Protein AF-A0A4P6YSU1-F1 (afdb_monomer_lite)

Structure (mmCIF, N/CA/C/O backbone):
data_AF-A0A4P6YSU1-F1
#
_entry.id   AF-A0A4P6YSU1-F1
#
loop_
_atom_site.group_PDB
_atom_site.id
_atom_site.type_symbol
_atom_site.label_atom_id
_atom_site.label_alt_id
_atom_site.label_comp_id
_atom_site.label_asym_id
_atom_site.label_entity_id
_atom_site.label_seq_id
_atom_site.pdbx_PDB_ins_code
_atom_site.Cartn_x
_atom_site.Cartn_y
_atom_site.Cartn_z
_atom_site.occupancy
_atom_site.B_iso_or_equiv
_atom_site.auth_seq_id
_atom_site.auth_comp_id
_atom_site.auth_asym_id
_atom_site.auth_atom_id
_atom_site.pdbx_PDB_model_num
ATOM 1 N N . MET A 1 1 ? -19.156 -15.171 -1.717 1.00 31.75 1 MET A N 1
ATOM 2 C CA . MET A 1 1 ? -17.774 -15.438 -2.158 1.00 31.75 1 MET A CA 1
ATOM 3 C C . MET A 1 1 ? -17.097 -14.076 -2.156 1.00 31.75 1 MET A C 1
ATOM 5 O O . MET A 1 1 ? -17.368 -13.297 -3.054 1.00 31.75 1 MET A O 1
ATOM 9 N N . MET A 1 2 ? -16.452 -13.697 -1.048 1.00 32.12 2 MET A N 1
ATOM 10 C CA . MET A 1 2 ? -15.823 -12.375 -0.900 1.00 32.12 2 MET A CA 1
ATOM 11 C C . MET A 1 2 ? -14.423 -12.467 -1.504 1.00 32.12 2 MET A C 1
ATOM 13 O O . MET A 1 2 ? -13.568 -13.142 -0.938 1.00 32.12 2 MET A O 1
ATOM 17 N N . GLU A 1 3 ? -14.210 -11.866 -2.672 1.00 35.50 3 GLU A N 1
ATOM 18 C CA . GLU A 1 3 ? -12.855 -11.630 -3.166 1.00 35.50 3 GLU A CA 1
ATOM 19 C C . GLU A 1 3 ? -12.225 -10.540 -2.299 1.00 35.50 3 GLU A C 1
ATOM 21 O O . GLU A 1 3 ? -12.676 -9.396 -2.284 1.00 35.50 3 GLU A O 1
ATOM 26 N N . TYR A 1 4 ? -11.196 -10.914 -1.544 1.00 40.75 4 TYR A N 1
ATOM 27 C CA . TYR A 1 4 ? -10.300 -9.983 -0.874 1.00 40.75 4 TYR A CA 1
ATOM 28 C C . TYR A 1 4 ? -9.466 -9.263 -1.945 1.00 40.75 4 TYR A C 1
ATOM 30 O O . TYR A 1 4 ? -8.341 -9.657 -2.233 1.00 40.75 4 TYR A O 1
ATOM 38 N N . MET A 1 5 ? -10.021 -8.230 -2.580 1.00 50.47 5 MET A N 1
ATOM 39 C CA . MET A 1 5 ? -9.265 -7.327 -3.454 1.00 50.47 5 MET A CA 1
ATOM 40 C C . MET A 1 5 ? -9.000 -6.006 -2.738 1.00 50.47 5 MET A C 1
ATOM 42 O O . MET A 1 5 ? -9.516 -4.956 -3.102 1.00 50.47 5 MET A O 1
ATOM 46 N N . ASN A 1 6 ? -8.169 -6.066 -1.699 1.00 75.75 6 ASN A N 1
ATOM 47 C CA . ASN A 1 6 ? -7.681 -4.873 -1.002 1.00 75.75 6 ASN A CA 1
ATOM 48 C C . ASN A 1 6 ? -6.539 -4.178 -1.767 1.00 75.75 6 ASN A C 1
ATOM 50 O O . ASN A 1 6 ? -6.065 -3.134 -1.329 1.00 75.75 6 ASN A O 1
ATOM 54 N N . ILE A 1 7 ? -6.101 -4.737 -2.905 1.00 84.62 7 ILE A N 1
ATOM 55 C CA . ILE A 1 7 ? -5.282 -4.039 -3.899 1.00 84.62 7 ILE A CA 1
ATOM 56 C C . ILE A 1 7 ? -6.140 -3.786 -5.135 1.00 84.62 7 ILE A C 1
ATOM 58 O O . ILE A 1 7 ? -6.502 -4.719 -5.851 1.00 84.62 7 ILE A O 1
ATOM 62 N N . ILE A 1 8 ? -6.415 -2.518 -5.418 1.00 85.75 8 ILE A N 1
ATOM 63 C CA . ILE A 1 8 ? -7.051 -2.088 -6.663 1.00 85.75 8 ILE A CA 1
ATOM 64 C C . ILE A 1 8 ? -5.932 -1.731 -7.638 1.00 85.75 8 ILE A C 1
ATOM 66 O O . ILE A 1 8 ? -5.130 -0.845 -7.355 1.00 85.75 8 ILE A O 1
ATOM 70 N N . SER A 1 9 ? -5.849 -2.441 -8.762 1.00 86.62 9 SER A N 1
ATOM 71 C CA . SER A 1 9 ? -4.834 -2.201 -9.796 1.00 86.62 9 SER A CA 1
ATOM 72 C C . SER A 1 9 ? -5.396 -1.423 -10.976 1.00 86.62 9 SER A C 1
ATOM 74 O O . SER A 1 9 ? -6.592 -1.499 -11.250 1.00 86.62 9 SER A O 1
ATOM 76 N N . ASP A 1 10 ? -4.508 -0.722 -11.677 1.00 86.19 10 ASP A N 1
ATOM 77 C CA . ASP A 1 10 ? -4.785 -0.006 -12.924 1.00 86.19 10 ASP A CA 1
ATOM 78 C C . ASP A 1 10 ? -5.961 0.980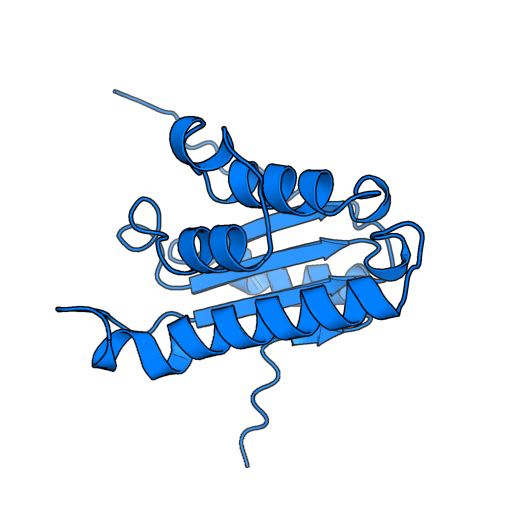 -12.815 1.00 86.19 10 ASP A C 1
ATOM 80 O O . ASP A 1 10 ? -6.740 1.166 -13.751 1.00 86.19 10 ASP A O 1
ATOM 84 N N . ALA A 1 11 ? -6.100 1.610 -11.645 1.00 86.44 11 ALA A N 1
ATOM 85 C CA . ALA A 1 11 ? -7.164 2.568 -11.395 1.00 86.44 11 ALA A CA 1
ATOM 86 C C . ALA A 1 11 ? -6.866 3.894 -12.106 1.00 86.44 11 ALA A C 1
ATOM 88 O O . ALA A 1 11 ? -5.806 4.496 -11.927 1.00 86.44 11 ALA A O 1
ATOM 89 N N . THR A 1 12 ? -7.827 4.389 -12.878 1.00 87.75 12 THR A N 1
ATOM 90 C CA . THR A 1 12 ? -7.736 5.727 -13.461 1.00 87.75 12 THR A CA 1
ATOM 91 C C . THR A 1 12 ? -7.926 6.793 -12.393 1.00 87.75 12 THR A C 1
ATOM 93 O O . THR A 1 12 ? -8.480 6.551 -11.314 1.00 87.75 12 THR A O 1
ATOM 96 N N . ALA A 1 13 ? -7.554 8.026 -12.728 1.00 84.44 13 ALA A N 1
ATOM 97 C CA . ALA A 1 13 ? -7.688 9.135 -11.802 1.00 84.44 13 ALA A CA 1
ATOM 98 C C . ALA A 1 13 ? -9.122 9.348 -11.280 1.00 84.44 13 ALA A C 1
ATOM 100 O O . ALA A 1 13 ? -9.343 9.530 -10.083 1.00 84.44 13 ALA A O 1
ATOM 101 N N . SER A 1 14 ? -10.116 9.244 -12.163 1.00 85.38 14 SER A N 1
ATOM 102 C CA . SER A 1 14 ? -11.525 9.402 -11.791 1.00 85.38 14 SER A CA 1
ATOM 103 C C . SER A 1 14 ? -12.047 8.255 -10.922 1.00 85.38 14 SER A C 1
ATOM 10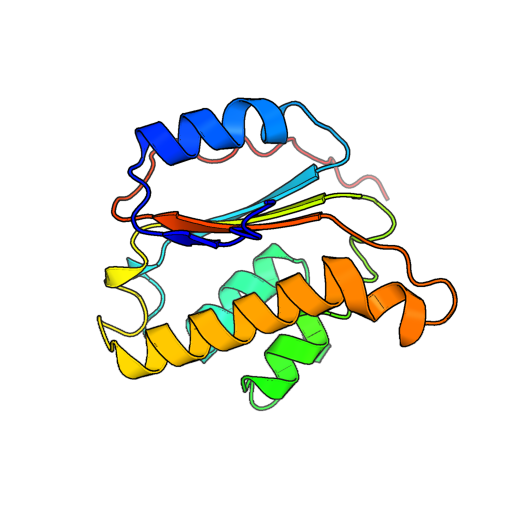5 O O . SER A 1 14 ? -12.923 8.470 -10.078 1.00 85.38 14 SER A O 1
ATOM 107 N N . GLN A 1 15 ? -11.513 7.043 -11.097 1.00 87.44 15 GLN A N 1
ATOM 108 C CA . GLN A 1 15 ? -11.831 5.902 -10.242 1.00 87.44 15 GLN A CA 1
ATOM 109 C C . GLN A 1 15 ? -11.248 6.100 -8.844 1.00 87.44 15 GLN A C 1
ATOM 111 O O . GLN A 1 15 ? -11.978 5.929 -7.869 1.00 87.44 15 GLN A O 1
ATOM 116 N N . ILE A 1 16 ? -9.986 6.530 -8.750 1.00 86.06 16 ILE A N 1
ATOM 117 C CA . ILE A 1 16 ? -9.332 6.864 -7.477 1.00 86.06 16 ILE A CA 1
ATOM 118 C C . ILE A 1 16 ? -10.146 7.926 -6.733 1.00 86.06 16 ILE A C 1
ATOM 120 O O . ILE A 1 16 ? -10.515 7.710 -5.581 1.00 86.06 16 ILE A O 1
ATOM 124 N N . ASP A 1 17 ? -10.513 9.025 -7.395 1.00 86.62 17 ASP A N 1
ATOM 125 C CA . ASP A 1 17 ? -11.319 10.092 -6.785 1.00 86.62 17 ASP A CA 1
ATOM 126 C C . ASP A 1 17 ? -12.678 9.588 -6.285 1.00 86.62 17 ASP A C 1
ATOM 128 O O . ASP A 1 17 ? -13.138 9.967 -5.205 1.00 86.62 17 ASP A O 1
ATOM 132 N N . SER A 1 18 ? -13.322 8.708 -7.054 1.00 85.56 18 SER A N 1
ATOM 133 C CA . SER A 1 18 ? -14.615 8.127 -6.688 1.00 85.56 18 SER A CA 1
ATOM 134 C C . SER A 1 18 ? -14.509 7.207 -5.470 1.00 85.56 18 SER A C 1
ATOM 136 O O . SER A 1 18 ? -15.384 7.249 -4.606 1.00 85.56 18 SER A O 1
ATOM 138 N N . ILE A 1 19 ? -13.437 6.411 -5.382 1.00 84.88 19 ILE A N 1
ATOM 139 C CA . ILE A 1 19 ? -13.150 5.530 -4.242 1.00 84.88 19 ILE A CA 1
ATOM 140 C C . ILE A 1 19 ? -12.846 6.368 -2.998 1.00 84.88 19 ILE A C 1
ATOM 142 O O . ILE A 1 19 ? -13.449 6.174 -1.944 1.00 84.88 19 ILE A O 1
ATOM 146 N N . LEU A 1 20 ? -11.954 7.352 -3.131 1.00 85.88 20 LEU A N 1
ATOM 147 C CA . LEU A 1 20 ? -11.499 8.168 -2.010 1.00 85.88 20 LEU A CA 1
ATOM 148 C C . LEU A 1 20 ? -12.568 9.122 -1.476 1.00 85.88 20 LEU A C 1
ATOM 150 O O . LEU A 1 20 ? -12.454 9.559 -0.334 1.00 85.88 20 LEU A O 1
ATOM 154 N N . LYS A 1 21 ? -13.608 9.453 -2.252 1.00 84.44 21 LYS A N 1
ATOM 155 C CA . LYS A 1 21 ? -14.657 10.391 -1.827 1.00 84.44 21 LYS A CA 1
ATOM 156 C C . LYS A 1 21 ? -15.248 10.034 -0.458 1.00 84.44 21 LYS A C 1
ATOM 158 O O . LYS A 1 21 ? -15.379 10.916 0.384 1.00 84.44 21 LYS A O 1
ATOM 163 N N . ASN A 1 22 ? -15.563 8.759 -0.233 1.00 76.19 22 ASN A N 1
ATOM 164 C CA . ASN A 1 22 ? -16.144 8.305 1.033 1.00 76.19 22 ASN A CA 1
ATOM 165 C C . ASN A 1 22 ? -15.081 8.179 2.137 1.00 76.19 22 ASN A C 1
ATOM 167 O O . ASN A 1 22 ? -15.325 8.554 3.282 1.00 76.19 22 ASN A O 1
ATOM 171 N N . GLU A 1 23 ? -13.882 7.708 1.789 1.00 80.31 23 GLU A N 1
ATOM 172 C CA . GLU A 1 23 ? -12.777 7.526 2.740 1.00 80.31 23 GLU A CA 1
ATOM 173 C C . GLU A 1 23 ? -12.283 8.864 3.315 1.00 80.31 23 GLU A C 1
ATOM 175 O O . GLU A 1 23 ? -12.011 8.976 4.507 1.00 80.31 23 GLU A O 1
ATOM 180 N N . LEU A 1 24 ? -12.239 9.922 2.497 1.00 78.50 24 LEU A N 1
ATOM 181 C CA . LEU A 1 24 ? -11.820 11.269 2.911 1.00 78.50 24 LEU A CA 1
ATOM 182 C C . LEU A 1 24 ? -12.826 11.967 3.845 1.00 78.50 24 LEU A C 1
ATOM 184 O O . LEU A 1 24 ? -12.470 12.905 4.577 1.00 78.50 24 LEU A O 1
ATOM 188 N N . GLU A 1 25 ? -14.088 11.538 3.819 1.00 81.44 25 GLU A N 1
ATOM 189 C CA . GLU A 1 25 ? -15.130 12.016 4.728 1.00 81.44 25 GLU A CA 1
ATOM 190 C C . GLU A 1 25 ? -15.068 11.311 6.093 1.00 81.44 25 GLU A C 1
ATOM 192 O O . GLU A 1 25 ? -15.499 11.892 7.092 1.00 81.44 25 GLU A O 1
ATOM 197 N N . ASN A 1 26 ? -14.454 10.125 6.171 1.00 84.75 26 ASN A N 1
ATOM 198 C CA . ASN A 1 26 ? -14.320 9.354 7.401 1.00 84.75 26 ASN A CA 1
ATOM 199 C C . ASN A 1 26 ? -13.119 9.827 8.255 1.00 84.75 26 ASN A C 1
ATOM 201 O O . ASN A 1 26 ? -11.967 9.610 7.878 1.00 84.75 26 ASN A O 1
ATOM 205 N N . PRO A 1 27 ? -13.338 10.422 9.445 1.00 86.69 27 PRO A N 1
ATOM 206 C CA . PRO A 1 27 ? -12.247 10.891 10.301 1.00 86.69 27 PRO A CA 1
ATOM 207 C C . PRO A 1 27 ? -11.391 9.761 10.895 1.00 86.69 27 PRO A C 1
ATOM 209 O O . PRO A 1 27 ? -10.280 10.036 11.338 1.00 86.69 27 PRO A O 1
ATOM 212 N N . ALA A 1 28 ? -11.883 8.518 10.902 1.00 90.56 28 ALA A N 1
ATOM 213 C CA . ALA A 1 28 ? -11.148 7.343 11.368 1.00 90.56 28 ALA A CA 1
ATOM 214 C C . ALA A 1 28 ? -10.282 6.700 10.269 1.00 90.56 28 ALA A C 1
ATOM 216 O O . ALA A 1 28 ? -9.673 5.658 10.507 1.00 90.56 28 ALA A O 1
ATOM 217 N N . THR A 1 29 ? -10.218 7.294 9.071 1.00 91.00 29 THR A N 1
ATOM 218 C CA . THR A 1 29 ? -9.414 6.777 7.957 1.00 91.00 29 THR A CA 1
ATOM 219 C C . THR A 1 29 ? -8.199 7.653 7.700 1.00 91.00 29 THR A C 1
ATOM 221 O O . THR A 1 29 ? -8.304 8.865 7.506 1.00 91.00 29 THR A O 1
ATOM 224 N N . PHE A 1 30 ? -7.031 7.022 7.665 1.00 92.31 30 PHE A N 1
ATOM 225 C CA . PHE A 1 30 ? -5.813 7.621 7.154 1.00 92.31 30 PHE A CA 1
ATOM 226 C C . PHE A 1 30 ? -5.708 7.354 5.653 1.00 92.31 30 PHE A C 1
ATOM 228 O O . PHE A 1 30 ? -5.706 6.202 5.225 1.00 92.31 30 PHE A O 1
ATOM 235 N N . VAL A 1 31 ? -5.575 8.413 4.856 1.00 92.06 31 VAL A N 1
ATOM 236 C CA . VAL A 1 31 ? -5.333 8.309 3.413 1.00 92.06 31 VAL A CA 1
ATOM 237 C C . VAL A 1 31 ? -3.971 8.910 3.103 1.00 92.06 31 VAL A C 1
ATOM 239 O O . VAL A 1 31 ? -3.754 10.111 3.277 1.00 92.06 31 VAL A O 1
ATOM 242 N N . G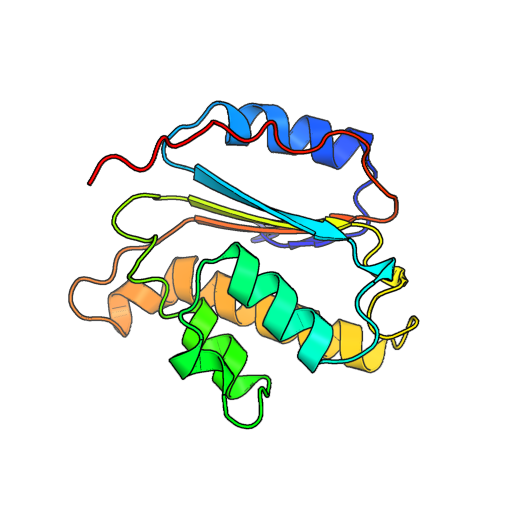LY A 1 32 ? -3.061 8.069 2.628 1.00 91.62 32 GLY A N 1
ATOM 243 C CA . GLY A 1 32 ? -1.754 8.462 2.142 1.00 91.62 32 GLY A CA 1
ATOM 244 C C . GLY A 1 32 ? -1.666 8.303 0.631 1.00 91.62 32 GLY A C 1
ATOM 245 O O . GLY A 1 32 ? -2.107 7.297 0.084 1.00 91.62 32 GLY A O 1
ATOM 246 N N . ARG A 1 33 ? -1.086 9.289 -0.057 1.00 92.06 33 ARG A N 1
ATOM 247 C CA . ARG A 1 33 ? -0.951 9.266 -1.514 1.00 92.06 33 ARG A CA 1
ATOM 248 C C . ARG A 1 33 ? 0.413 9.755 -1.981 1.00 92.06 33 ARG A C 1
ATOM 250 O O . ARG A 1 33 ? 0.912 10.758 -1.471 1.00 92.06 33 ARG A O 1
ATOM 257 N N . ILE A 1 34 ? 1.007 9.039 -2.935 1.00 92.88 34 ILE A N 1
ATOM 258 C CA . ILE A 1 34 ? 2.342 9.313 -3.480 1.00 92.88 34 ILE A CA 1
ATOM 259 C C . ILE A 1 34 ? 2.361 9.187 -5.008 1.00 92.88 34 ILE A C 1
ATOM 261 O O . ILE A 1 34 ? 1.568 8.451 -5.589 1.00 92.88 34 ILE A O 1
ATOM 265 N N . ASN A 1 35 ? 3.299 9.896 -5.643 1.00 92.12 35 ASN A N 1
ATOM 266 C CA . ASN A 1 35 ? 3.525 9.846 -7.086 1.00 92.12 35 ASN A CA 1
ATOM 267 C C . ASN A 1 35 ? 4.615 8.816 -7.439 1.00 92.12 35 ASN A C 1
ATOM 269 O O . ASN A 1 35 ? 5.790 9.034 -7.126 1.00 92.12 35 ASN A O 1
ATOM 273 N N . GLY A 1 36 ? 4.229 7.739 -8.122 1.00 92.44 36 GLY A N 1
ATOM 274 C CA . GLY A 1 36 ? 5.095 6.643 -8.548 1.00 92.44 36 GLY A CA 1
ATOM 275 C C . GLY A 1 36 ? 6.173 7.023 -9.562 1.00 92.44 36 GLY A C 1
ATOM 276 O O . GLY A 1 36 ? 7.251 6.438 -9.520 1.00 92.44 36 GLY A O 1
ATOM 277 N N . SER A 1 37 ? 5.964 8.053 -10.391 1.00 92.25 37 SER A N 1
ATOM 278 C CA . SER A 1 37 ? 6.961 8.477 -11.394 1.00 92.25 37 SER A CA 1
ATOM 279 C C . SER A 1 37 ? 8.238 9.073 -10.795 1.00 92.25 37 SER A C 1
ATOM 281 O O . SER A 1 37 ? 9.241 9.208 -11.490 1.00 92.25 37 SER A O 1
ATOM 283 N N . SER A 1 38 ? 8.215 9.400 -9.498 1.00 91.31 38 SER A N 1
ATOM 284 C CA . SER A 1 38 ? 9.381 9.863 -8.733 1.00 91.31 38 SER A CA 1
ATOM 285 C C . SER A 1 38 ? 10.112 8.756 -7.962 1.00 91.31 38 SER A C 1
ATOM 287 O O . SER A 1 38 ? 11.046 9.059 -7.223 1.00 91.31 38 SER A O 1
ATOM 289 N N . LEU A 1 39 ? 9.674 7.496 -8.082 1.00 93.12 39 LEU A N 1
ATOM 290 C CA . LEU A 1 39 ? 10.175 6.368 -7.292 1.00 93.12 39 LEU A CA 1
ATOM 291 C C . LEU A 1 39 ? 11.008 5.433 -8.177 1.00 93.12 39 LEU A C 1
ATOM 293 O O . LEU A 1 39 ? 10.482 4.499 -8.784 1.00 93.12 39 LEU A O 1
ATOM 297 N N . HIS A 1 40 ? 12.311 5.688 -8.273 1.00 93.31 40 HIS A N 1
ATOM 298 C CA . HIS A 1 40 ? 13.200 4.991 -9.207 1.00 93.31 40 HIS A CA 1
ATOM 299 C C . HIS A 1 40 ? 13.891 3.781 -8.566 1.00 93.31 40 HIS A C 1
ATOM 301 O O . HIS A 1 40 ? 14.182 2.796 -9.250 1.00 93.31 40 HIS A O 1
ATOM 307 N N . GLU A 1 41 ? 14.116 3.829 -7.255 1.00 92.81 41 GLU A N 1
ATOM 308 C CA . GLU A 1 41 ? 14.768 2.781 -6.472 1.00 92.81 41 GLU A CA 1
ATOM 309 C C . GLU A 1 41 ? 13.934 2.363 -5.251 1.00 92.81 41 GLU A C 1
ATOM 311 O O . GLU A 1 41 ? 13.002 3.048 -4.831 1.00 92.81 41 GLU A O 1
ATOM 316 N N . GLU A 1 42 ? 14.269 1.216 -4.652 1.00 92.00 42 GLU A N 1
ATOM 317 C CA . GLU A 1 42 ? 13.595 0.695 -3.449 1.00 92.00 42 GLU A CA 1
ATOM 318 C C . GLU A 1 42 ? 13.616 1.708 -2.301 1.00 92.00 42 GLU A C 1
ATOM 320 O O . GLU A 1 42 ? 12.595 1.950 -1.660 1.00 92.00 42 GLU A O 1
ATOM 325 N N . ASN A 1 43 ? 14.748 2.389 -2.114 1.00 88.94 43 ASN A N 1
ATOM 326 C CA . ASN A 1 43 ? 14.879 3.436 -1.107 1.00 88.94 43 ASN A CA 1
ATOM 327 C C . ASN A 1 43 ? 13.945 4.628 -1.356 1.00 88.94 43 ASN A C 1
ATOM 329 O O . ASN A 1 43 ? 13.459 5.210 -0.385 1.00 88.94 43 ASN A O 1
ATOM 333 N N . ASP A 1 44 ? 13.642 4.983 -2.610 1.00 90.94 44 ASP A N 1
ATOM 334 C CA . ASP A 1 44 ? 12.680 6.052 -2.906 1.00 90.94 44 ASP A CA 1
ATOM 335 C C . ASP A 1 44 ? 11.284 5.647 -2.429 1.00 90.94 44 ASP A C 1
ATOM 337 O O . ASP A 1 44 ? 10.603 6.418 -1.753 1.00 90.94 44 ASP A O 1
ATOM 341 N N . VAL A 1 45 ? 10.874 4.407 -2.720 1.00 92.06 45 VAL A N 1
ATOM 342 C CA . VAL A 1 45 ? 9.583 3.857 -2.282 1.00 92.06 45 VAL A CA 1
ATOM 343 C C . VAL A 1 45 ? 9.502 3.822 -0.759 1.00 92.06 45 VAL A C 1
ATOM 345 O O . VAL A 1 45 ? 8.565 4.374 -0.176 1.00 92.06 45 VAL A O 1
ATOM 348 N N . PHE A 1 46 ? 10.491 3.210 -0.107 1.00 90.62 46 PHE A N 1
ATOM 349 C CA . PHE A 1 46 ? 10.486 3.026 1.342 1.00 90.62 46 PHE A CA 1
ATOM 350 C C . PHE A 1 46 ? 10.529 4.363 2.078 1.00 90.62 46 PHE A C 1
ATOM 352 O O . PHE A 1 46 ? 9.754 4.569 3.009 1.00 90.62 46 PHE A O 1
ATOM 359 N N . SER A 1 47 ? 11.367 5.304 1.634 1.00 87.56 47 SER A N 1
ATOM 360 C CA . SER A 1 47 ? 11.439 6.645 2.227 1.00 87.56 47 SER A CA 1
ATOM 361 C C . SER A 1 47 ? 10.176 7.460 2.008 1.00 87.56 47 SER A C 1
ATOM 363 O O . SER A 1 47 ? 9.705 8.115 2.940 1.00 87.56 47 SER A O 1
ATOM 365 N N . LYS A 1 48 ? 9.568 7.397 0.819 1.00 90.62 48 LYS A N 1
ATOM 366 C CA . LYS A 1 48 ? 8.354 8.161 0.533 1.00 90.62 48 LYS A CA 1
ATOM 367 C C . LYS A 1 48 ? 7.152 7.641 1.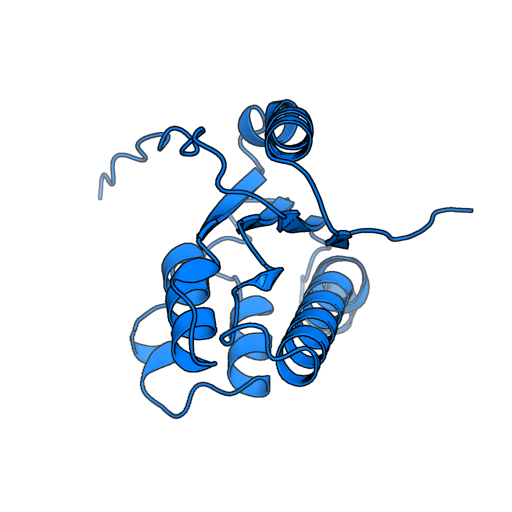312 1.00 90.62 48 LYS A C 1
ATOM 369 O O . LYS A 1 48 ? 6.415 8.448 1.882 1.00 90.62 48 LYS A O 1
ATOM 374 N N . ILE A 1 49 ? 6.964 6.322 1.359 1.00 91.19 49 ILE A N 1
ATOM 375 C CA . ILE A 1 49 ? 5.906 5.698 2.162 1.00 91.19 49 ILE A CA 1
ATOM 376 C C . ILE A 1 49 ? 6.191 5.909 3.651 1.00 91.19 49 ILE A C 1
ATOM 378 O O . ILE A 1 49 ? 5.289 6.290 4.391 1.00 91.19 49 ILE A O 1
ATOM 382 N N . GLY A 1 50 ? 7.439 5.762 4.094 1.00 88.12 50 GLY A N 1
ATOM 383 C CA . GLY A 1 50 ? 7.782 5.964 5.498 1.00 88.12 50 GLY A CA 1
ATOM 384 C C . GLY A 1 50 ? 7.528 7.389 5.979 1.00 88.12 50 GLY A C 1
ATOM 385 O O . GLY A 1 50 ? 6.907 7.593 7.022 1.00 88.12 50 GLY A O 1
ATOM 386 N N . ALA A 1 51 ? 7.889 8.391 5.175 1.00 85.75 51 ALA A N 1
ATOM 387 C CA . A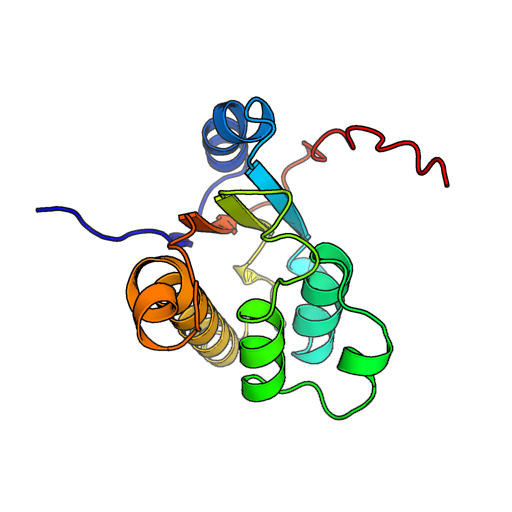LA A 1 51 ? 7.559 9.784 5.460 1.00 85.75 51 ALA A CA 1
ATOM 388 C C . ALA A 1 51 ? 6.038 10.025 5.510 1.00 85.75 51 ALA A C 1
ATOM 390 O O . ALA A 1 51 ? 5.558 10.793 6.345 1.00 85.75 51 ALA A O 1
ATOM 391 N N . LEU A 1 52 ? 5.272 9.363 4.636 1.00 89.62 52 LEU A N 1
ATOM 392 C CA . LEU A 1 52 ? 3.813 9.461 4.590 1.00 89.62 52 LEU A CA 1
ATOM 393 C C . LEU A 1 52 ? 3.164 8.907 5.864 1.00 89.62 52 LEU A C 1
ATOM 395 O O . LEU A 1 52 ? 2.306 9.567 6.449 1.00 89.62 52 LEU A O 1
ATOM 399 N N . PHE A 1 53 ? 3.613 7.737 6.319 1.00 87.75 53 PHE A N 1
ATOM 400 C CA . PHE A 1 53 ? 3.136 7.074 7.536 1.00 87.75 53 PHE A CA 1
ATOM 401 C C . PHE A 1 53 ? 3.840 7.568 8.816 1.00 87.75 53 PHE A C 1
ATOM 403 O O . PHE A 1 53 ? 3.612 7.032 9.897 1.00 87.75 53 PHE A O 1
ATOM 410 N N . GLN A 1 54 ? 4.621 8.653 8.721 1.00 82.75 54 GLN A N 1
ATOM 411 C CA . GLN A 1 54 ? 5.285 9.327 9.844 1.00 82.75 54 GLN A CA 1
ATOM 412 C C . GLN A 1 54 ? 6.247 8.421 10.629 1.00 82.75 54 GLN A C 1
ATOM 414 O O . GLN A 1 54 ? 6.321 8.497 11.859 1.00 82.75 54 GLN A O 1
ATOM 419 N N . PHE A 1 55 ? 7.009 7.586 9.922 1.00 76.19 55 PHE A N 1
ATOM 420 C CA . PHE A 1 55 ? 8.104 6.828 10.522 1.00 76.19 55 PHE A CA 1
ATOM 421 C C . PHE A 1 55 ? 9.184 7.790 11.009 1.00 76.19 55 PHE A C 1
ATOM 423 O O . PHE A 1 55 ? 9.516 8.779 10.350 1.00 76.19 55 PHE A O 1
ATOM 430 N N . THR A 1 56 ? 9.706 7.545 12.209 1.00 65.00 56 THR A N 1
ATOM 431 C CA . THR A 1 56 ? 10.775 8.392 12.753 1.00 65.00 56 THR A CA 1
ATOM 432 C C . THR A 1 56 ? 12.072 8.119 11.993 1.00 65.00 56 THR A C 1
ATOM 434 O O . THR A 1 56 ? 12.347 6.974 11.644 1.00 65.00 56 THR A O 1
ATOM 437 N N . ASN A 1 57 ? 12.900 9.145 11.762 1.00 55.41 57 ASN A N 1
ATOM 438 C CA . ASN A 1 57 ? 14.164 9.007 11.017 1.00 55.41 57 ASN A CA 1
ATOM 439 C C . ASN A 1 57 ? 15.055 7.863 11.538 1.00 55.41 57 ASN A C 1
ATOM 441 O O . ASN A 1 57 ? 15.707 7.197 10.744 1.00 55.41 57 ASN A O 1
ATOM 445 N N . PHE A 1 58 ? 15.012 7.572 12.844 1.00 51.72 58 PHE A N 1
ATOM 446 C CA . PHE A 1 58 ? 15.768 6.479 13.463 1.00 51.72 58 PHE A CA 1
ATOM 447 C C . PHE A 1 58 ? 15.432 5.094 12.882 1.00 51.72 58 PHE A C 1
ATOM 449 O O . PHE A 1 58 ? 16.296 4.226 12.825 1.00 51.72 58 PHE A O 1
ATOM 456 N N . GLN A 1 59 ? 14.197 4.886 12.416 1.00 58.25 59 GLN A N 1
ATOM 457 C CA . GLN A 1 59 ? 13.795 3.641 11.759 1.00 58.25 59 GLN A CA 1
ATOM 458 C C . GLN A 1 59 ? 14.416 3.522 10.360 1.00 58.25 59 GLN A C 1
ATOM 460 O O . GLN A 1 59 ? 14.730 2.421 9.935 1.00 58.25 59 GLN A O 1
ATOM 465 N N . MET A 1 60 ? 14.670 4.639 9.673 1.00 59.59 60 MET A N 1
ATOM 466 C CA . MET A 1 60 ? 15.083 4.665 8.265 1.00 59.59 60 MET A CA 1
ATOM 467 C C . MET A 1 60 ? 16.605 4.659 8.035 1.00 59.59 60 MET A C 1
ATOM 469 O O . MET A 1 60 ? 17.049 4.534 6.896 1.00 59.59 60 MET A O 1
ATOM 473 N N . GLU A 1 61 ? 17.417 4.798 9.086 1.00 56.38 61 GLU A N 1
ATOM 474 C CA . GLU A 1 61 ? 18.851 5.121 8.976 1.00 56.38 61 GLU A CA 1
ATOM 475 C C . GLU A 1 61 ? 19.781 3.952 8.589 1.00 56.38 61 GLU A C 1
ATOM 477 O O . GLU A 1 61 ? 20.976 4.168 8.388 1.00 56.38 61 GLU A O 1
ATOM 482 N N . THR A 1 62 ? 19.286 2.722 8.408 1.00 52.53 62 THR A N 1
ATOM 483 C CA . THR A 1 62 ? 20.146 1.589 8.011 1.00 52.53 62 THR A CA 1
ATOM 484 C C . THR A 1 62 ? 19.453 0.659 7.016 1.00 52.53 62 THR A C 1
ATOM 486 O O . THR A 1 62 ? 18.433 0.068 7.340 1.00 52.53 62 THR A O 1
ATOM 489 N N . ASN A 1 63 ? 20.014 0.539 5.804 1.00 57.38 63 ASN A N 1
ATOM 490 C CA . ASN A 1 63 ? 19.671 -0.449 4.766 1.00 57.38 63 ASN A CA 1
ATOM 491 C C . ASN A 1 63 ? 18.180 -0.817 4.688 1.00 57.38 63 ASN A C 1
ATOM 493 O O . ASN A 1 63 ? 17.784 -1.926 5.056 1.00 57.38 63 ASN A O 1
ATOM 497 N N . SER A 1 64 ? 17.368 0.112 4.184 1.00 70.88 64 SER A N 1
ATOM 498 C CA . SER A 1 64 ? 15.950 -0.120 3.930 1.00 70.88 64 SER A CA 1
ATOM 499 C C . SER A 1 64 ? 15.793 -1.236 2.891 1.00 70.88 64 SER A C 1
ATOM 501 O O . SER A 1 64 ? 16.124 -1.073 1.722 1.00 70.88 64 SER A O 1
ATOM 503 N N . ASN A 1 65 ? 15.341 -2.401 3.339 1.00 88.00 65 ASN A N 1
ATOM 504 C CA . ASN A 1 65 ? 15.009 -3.546 2.499 1.00 88.00 65 ASN A CA 1
ATOM 505 C C . ASN A 1 65 ? 13.545 -3.938 2.745 1.00 88.00 65 ASN A C 1
ATOM 507 O O . ASN A 1 65 ? 12.902 -3.403 3.646 1.00 88.00 65 ASN A O 1
ATOM 511 N N . TYR A 1 66 ? 13.023 -4.895 1.978 1.00 90.88 66 TYR A N 1
ATOM 512 C CA . TYR A 1 66 ? 11.628 -5.325 2.111 1.00 90.88 66 TYR A CA 1
ATOM 513 C C . TYR A 1 66 ? 11.252 -5.851 3.502 1.00 90.88 66 TYR A C 1
ATOM 515 O O . TYR A 1 66 ? 10.117 -5.647 3.917 1.00 90.88 66 TYR A O 1
ATOM 523 N N . ALA A 1 67 ? 12.173 -6.480 4.239 1.00 90.19 67 ALA A N 1
ATOM 524 C CA . ALA A 1 67 ? 11.890 -6.944 5.597 1.00 90.19 67 ALA A CA 1
ATOM 525 C C . ALA A 1 67 ? 11.743 -5.761 6.563 1.00 90.19 67 ALA A C 1
ATOM 527 O O . ALA A 1 67 ? 10.759 -5.678 7.287 1.00 90.19 67 ALA A O 1
ATOM 528 N N . ALA A 1 68 ? 12.666 -4.797 6.501 1.00 88.00 68 ALA A N 1
ATOM 529 C CA . ALA A 1 68 ? 12.572 -3.579 7.301 1.00 88.00 68 ALA A CA 1
ATOM 530 C C . ALA A 1 68 ? 11.314 -2.767 6.945 1.00 88.00 68 ALA A C 1
ATOM 532 O O . ALA A 1 68 ? 10.609 -2.289 7.827 1.00 88.00 68 ALA A O 1
ATOM 533 N N . PHE A 1 69 ? 10.995 -2.662 5.652 1.00 90.88 69 PHE A N 1
ATOM 534 C CA . PHE A 1 69 ? 9.781 -2.003 5.179 1.00 90.88 69 PHE A CA 1
ATOM 535 C C . PHE A 1 69 ? 8.507 -2.687 5.695 1.00 90.88 69 PHE A C 1
ATOM 537 O O . PHE A 1 69 ? 7.605 -2.002 6.175 1.00 90.88 69 PHE A O 1
ATOM 544 N N . TYR A 1 70 ? 8.443 -4.020 5.636 1.00 92.25 70 TYR A N 1
ATOM 545 C CA . TYR A 1 70 ? 7.341 -4.799 6.196 1.00 92.25 70 TYR A CA 1
ATOM 546 C C . TYR A 1 70 ? 7.190 -4.559 7.704 1.00 92.25 70 TYR A C 1
ATOM 548 O O . TYR A 1 70 ? 6.088 -4.260 8.164 1.00 92.25 70 TYR A O 1
ATOM 556 N N . ASP A 1 71 ? 8.288 -4.610 8.463 1.00 89.62 71 ASP A N 1
ATOM 557 C CA . ASP A 1 71 ? 8.272 -4.357 9.906 1.00 89.62 71 ASP A CA 1
ATOM 558 C C . ASP A 1 71 ? 7.725 -2.955 10.217 1.00 89.62 71 ASP A C 1
ATOM 560 O O . ASP A 1 71 ? 6.844 -2.805 11.058 1.00 89.62 71 ASP A O 1
ATOM 564 N N . TRP A 1 72 ? 8.158 -1.918 9.491 1.00 88.69 72 TRP A N 1
ATOM 565 C CA . TRP A 1 72 ? 7.640 -0.561 9.710 1.00 88.69 72 TRP A CA 1
ATOM 566 C C . TRP A 1 72 ? 6.156 -0.430 9.361 1.00 88.69 72 TRP A C 1
ATOM 568 O O . TRP A 1 72 ? 5.404 0.231 10.071 1.00 88.69 72 TRP A O 1
ATOM 578 N N . MET A 1 73 ? 5.712 -1.064 8.275 1.00 91.69 73 MET A N 1
ATOM 579 C CA . MET A 1 73 ? 4.317 -1.006 7.827 1.00 91.69 73 MET A CA 1
ATOM 580 C C . MET A 1 73 ? 3.366 -1.869 8.666 1.00 91.69 73 MET A C 1
ATOM 582 O O . MET A 1 73 ? 2.150 -1.670 8.604 1.00 91.69 73 MET A O 1
ATOM 586 N N . THR A 1 74 ? 3.895 -2.807 9.450 1.00 91.44 74 THR A N 1
ATOM 587 C CA . THR A 1 74 ? 3.145 -3.603 10.434 1.00 91.44 74 THR A CA 1
ATOM 588 C C . THR A 1 74 ? 3.251 -3.032 11.853 1.00 91.44 74 THR A C 1
ATOM 590 O O . THR A 1 74 ? 2.375 -3.282 12.681 1.00 91.44 74 THR A O 1
ATOM 593 N N . ASP A 1 75 ? 4.226 -2.154 12.110 1.00 86.50 75 ASP A N 1
ATOM 594 C CA . ASP A 1 75 ? 4.383 -1.385 13.350 1.00 86.50 75 ASP A CA 1
ATOM 595 C C . ASP A 1 75 ? 3.962 0.091 13.189 1.00 86.50 75 ASP A C 1
ATOM 597 O O . ASP A 1 75 ? 4.733 1.041 13.341 1.00 86.50 75 ASP A O 1
ATOM 601 N N . LEU A 1 76 ? 2.674 0.300 12.904 1.00 85.69 76 LEU A N 1
ATOM 602 C CA . LEU A 1 76 ? 2.071 1.631 12.750 1.00 85.69 76 LEU A CA 1
ATOM 603 C C . LEU A 1 76 ? 1.629 2.252 14.091 1.00 85.69 76 LEU A C 1
ATOM 605 O O . LEU A 1 76 ? 0.611 2.950 14.145 1.00 85.69 76 LEU A O 1
ATOM 609 N N . TYR A 1 77 ? 2.352 2.015 15.194 1.00 80.75 77 TYR A N 1
ATOM 610 C CA . TYR A 1 77 ? 1.927 2.385 16.558 1.00 80.75 77 TYR A CA 1
ATOM 611 C C . TYR A 1 77 ? 1.495 3.861 16.708 1.00 80.75 77 TYR A C 1
ATOM 613 O O . TYR A 1 77 ? 0.579 4.189 17.472 1.00 80.75 77 TYR A O 1
ATOM 621 N N . CYS A 1 78 ? 2.130 4.770 15.961 1.00 78.81 78 CYS A N 1
ATOM 622 C CA . CYS A 1 78 ? 1.856 6.208 15.989 1.00 78.81 78 CYS A CA 1
ATOM 623 C C . CYS A 1 78 ? 0.520 6.597 15.320 1.00 78.81 78 CYS A C 1
ATOM 625 O O . CYS A 1 78 ? -0.013 7.684 15.591 1.00 78.81 78 CYS A O 1
ATOM 627 N N . LEU A 1 79 ? -0.036 5.711 14.486 1.00 85.50 79 LEU A N 1
ATOM 628 C CA . LEU A 1 79 ? -1.258 5.922 13.712 1.00 85.50 79 LEU A CA 1
ATOM 629 C C . LEU A 1 79 ? -2.416 5.010 14.140 1.00 85.50 79 LEU A C 1
ATOM 631 O O . LEU A 1 79 ? -3.556 5.468 14.132 1.00 85.50 79 LEU A O 1
ATOM 635 N N . VAL A 1 80 ? -2.162 3.771 14.574 1.00 86.06 80 VAL A N 1
ATOM 636 C CA . VAL A 1 80 ? -3.219 2.787 14.923 1.00 86.06 80 VAL A CA 1
ATOM 637 C C . VAL A 1 80 ? -4.102 3.190 16.101 1.00 86.06 80 VAL A C 1
ATOM 639 O O . VAL A 1 80 ? -5.191 2.651 16.249 1.00 86.06 80 VAL A O 1
ATOM 642 N N . ASN A 1 81 ? -3.666 4.136 16.935 1.00 85.25 81 ASN A N 1
ATOM 643 C CA . ASN A 1 81 ? -4.493 4.702 18.009 1.00 85.25 81 ASN A CA 1
ATOM 644 C C . ASN A 1 81 ? -5.401 5.849 17.530 1.00 85.25 81 ASN A C 1
ATOM 646 O O . ASN A 1 81 ? -6.239 6.329 18.290 1.00 85.25 81 ASN A O 1
ATOM 650 N N . LYS A 1 82 ? -5.195 6.336 16.302 1.00 88.06 82 LYS A N 1
ATOM 651 C CA . LYS A 1 82 ? -5.897 7.488 15.718 1.00 88.06 82 LYS A CA 1
ATOM 652 C C . LYS A 1 82 ? -6.809 7.091 14.562 1.00 88.06 82 LYS A C 1
ATOM 654 O O . LYS A 1 82 ? -7.790 7.783 14.316 1.00 88.06 82 LYS A O 1
ATOM 659 N N . TYR A 1 83 ? -6.466 6.014 13.862 1.00 91.06 83 TYR A N 1
ATOM 660 C CA . TYR A 1 83 ? -7.151 5.569 12.659 1.00 91.06 83 TYR A CA 1
ATOM 661 C C . TYR A 1 83 ? -7.470 4.076 12.744 1.00 91.06 83 TYR A C 1
ATOM 663 O O . TYR A 1 83 ? -6.656 3.274 13.205 1.00 91.06 83 TYR A O 1
ATOM 671 N N . ASP A 1 84 ? -8.658 3.722 12.267 1.00 90.62 84 ASP A N 1
ATOM 672 C CA . ASP A 1 84 ? -9.156 2.349 12.174 1.00 90.62 84 ASP A CA 1
ATOM 673 C C . ASP A 1 84 ? -8.976 1.764 10.762 1.00 90.62 84 ASP A C 1
ATOM 675 O O . ASP A 1 84 ? -9.046 0.547 10.573 1.00 90.62 84 ASP A O 1
ATOM 679 N N . SER A 1 85 ? -8.738 2.635 9.777 1.00 90.88 85 SER A N 1
ATOM 680 C CA . SER A 1 85 ? -8.575 2.294 8.366 1.00 90.88 85 SER A CA 1
ATOM 681 C C . SER A 1 85 ? -7.394 3.044 7.753 1.00 90.88 85 SER A C 1
ATOM 683 O O . SER A 1 85 ? -7.147 4.209 8.079 1.00 90.88 85 SER A O 1
ATOM 685 N N . PHE A 1 86 ? -6.688 2.383 6.843 1.00 92.44 86 PHE A N 1
ATOM 686 C CA . PHE A 1 86 ? -5.541 2.905 6.114 1.00 92.44 86 PHE A CA 1
ATOM 687 C C . PHE A 1 86 ? -5.734 2.691 4.617 1.00 92.44 86 PHE A C 1
ATOM 689 O O . PHE A 1 86 ? -6.027 1.584 4.166 1.00 92.44 86 PHE A O 1
ATOM 696 N N . VAL A 1 87 ? -5.511 3.744 3.839 1.00 93.12 87 VAL A N 1
ATOM 697 C CA . VAL A 1 87 ? -5.519 3.694 2.378 1.00 93.12 87 VAL A CA 1
ATOM 698 C C . VAL A 1 87 ? -4.202 4.259 1.867 1.00 93.12 87 VAL A C 1
ATOM 700 O O . VAL A 1 87 ? -3.885 5.419 2.127 1.00 93.12 87 VAL A O 1
ATOM 703 N N . LEU A 1 88 ? -3.439 3.449 1.136 1.00 94.31 88 LEU A N 1
ATOM 704 C CA . LEU A 1 88 ? -2.249 3.879 0.408 1.00 94.31 88 LEU A CA 1
ATOM 705 C C . LEU A 1 88 ? -2.568 3.969 -1.083 1.00 94.31 88 LEU A C 1
ATOM 707 O O . LEU A 1 88 ? -2.972 2.989 -1.699 1.00 94.31 88 LEU A O 1
ATOM 711 N N . VAL A 1 89 ? -2.334 5.129 -1.680 1.00 94.62 89 VAL A N 1
ATOM 712 C CA . VAL A 1 89 ? -2.473 5.344 -3.121 1.00 94.62 89 VAL A CA 1
ATOM 713 C C . VAL A 1 89 ? -1.106 5.608 -3.734 1.00 94.62 89 VAL A C 1
ATOM 715 O O . VAL A 1 89 ? -0.382 6.499 -3.283 1.00 94.62 89 VAL A O 1
ATOM 718 N N . ILE A 1 90 ? -0.765 4.846 -4.769 1.00 94.56 90 ILE A N 1
ATOM 719 C CA . ILE A 1 90 ? 0.441 5.037 -5.575 1.00 94.56 90 ILE A CA 1
ATOM 720 C C . ILE A 1 90 ? -0.012 5.367 -6.995 1.00 94.56 90 ILE A C 1
ATOM 722 O O . ILE A 1 90 ? -0.397 4.476 -7.751 1.00 94.56 90 ILE A O 1
ATOM 726 N N . ASP A 1 91 ? 0.007 6.653 -7.341 1.00 92.75 91 ASP A N 1
ATOM 727 C CA . ASP A 1 91 ? -0.294 7.116 -8.699 1.00 92.75 91 ASP A CA 1
ATOM 728 C C . ASP A 1 91 ? 0.829 6.699 -9.654 1.00 92.75 91 ASP A C 1
ATOM 730 O O . ASP A 1 91 ? 1.975 6.562 -9.227 1.00 92.75 91 ASP A O 1
ATOM 734 N N . GLN A 1 92 ? 0.522 6.538 -10.945 1.00 93.12 92 GLN A N 1
ATOM 735 C CA . GLN A 1 92 ? 1.500 6.143 -11.970 1.00 93.12 92 GLN A CA 1
ATOM 736 C C . GLN A 1 92 ? 2.364 4.941 -11.552 1.00 93.12 92 GLN A C 1
ATOM 738 O O . GLN A 1 92 ? 3.589 4.950 -11.683 1.00 93.12 92 GLN A O 1
ATOM 743 N N . PHE A 1 93 ? 1.741 3.890 -11.019 1.00 94.88 93 PHE A N 1
ATOM 744 C CA . PHE A 1 93 ? 2.470 2.737 -10.496 1.00 94.88 93 PHE A CA 1
ATOM 745 C C . PHE A 1 93 ? 3.349 2.061 -11.562 1.00 94.88 93 PHE A C 1
ATOM 747 O O . PHE A 1 93 ? 4.411 1.533 -11.244 1.00 94.88 93 PHE A O 1
ATOM 754 N N . ASN A 1 94 ? 2.944 2.131 -12.833 1.00 93.44 94 ASN A N 1
ATOM 755 C CA . ASN A 1 94 ? 3.714 1.586 -13.952 1.00 93.44 94 ASN A CA 1
ATOM 756 C C . ASN A 1 94 ? 5.090 2.249 -14.127 1.00 93.44 94 ASN A C 1
ATOM 758 O O . ASN A 1 94 ? 5.982 1.612 -14.681 1.00 93.44 94 ASN A O 1
ATOM 762 N N . ASP A 1 95 ? 5.284 3.467 -13.616 1.00 95.12 95 ASP A N 1
ATOM 763 C CA . ASP A 1 95 ? 6.558 4.188 -13.692 1.00 95.12 95 ASP A CA 1
ATOM 764 C C . ASP A 1 95 ? 7.497 3.849 -12.519 1.00 95.12 95 ASP A C 1
ATOM 766 O O . ASP A 1 95 ? 8.704 4.098 -12.596 1.00 95.12 95 ASP A O 1
ATOM 770 N N . VAL A 1 96 ? 6.976 3.232 -11.448 1.00 95.38 96 VAL A N 1
ATOM 771 C CA . VAL A 1 96 ? 7.765 2.831 -10.273 1.00 95.38 96 VAL A CA 1
ATOM 772 C C . VAL A 1 96 ? 8.865 1.861 -10.696 1.00 95.38 96 VAL A C 1
ATOM 774 O O . VAL A 1 96 ? 8.646 0.962 -11.512 1.00 95.38 96 VAL A O 1
ATOM 777 N N . PHE A 1 97 ? 10.063 2.042 -10.143 1.00 96.19 97 PHE A N 1
ATOM 778 C CA . PHE A 1 97 ? 11.271 1.302 -10.514 1.00 96.19 97 PHE A CA 1
ATOM 779 C C . PHE A 1 97 ? 11.625 1.409 -12.001 1.00 96.19 97 PHE A C 1
ATOM 781 O O . PHE A 1 97 ? 12.187 0.476 -12.575 1.00 96.19 97 PHE A O 1
ATOM 788 N N . ASN A 1 98 ? 11.288 2.535 -12.637 1.00 94.62 98 ASN A N 1
ATOM 789 C CA . ASN A 1 98 ? 11.477 2.758 -14.072 1.00 94.62 98 ASN A CA 1
ATOM 790 C C . ASN A 1 98 ? 10.780 1.690 -14.938 1.00 94.62 98 ASN A C 1
ATOM 792 O O . ASN A 1 98 ? 11.300 1.302 -15.986 1.00 94.62 98 ASN A O 1
ATOM 796 N N . GLY A 1 99 ? 9.635 1.175 -14.480 1.00 93.00 99 GLY A N 1
ATOM 797 C CA . GLY A 1 99 ? 8.890 0.131 -15.186 1.00 93.00 99 GLY A CA 1
ATOM 798 C C . GLY A 1 99 ? 9.442 -1.287 -15.015 1.00 93.00 99 GLY A C 1
ATOM 799 O O . GLY A 1 99 ? 9.089 -2.174 -15.793 1.00 93.00 99 GLY A O 1
ATOM 800 N N . ASP A 1 100 ? 10.311 -1.539 -14.029 1.00 96.69 100 ASP A N 1
ATOM 801 C CA . ASP A 1 100 ? 10.777 -2.897 -13.731 1.00 96.69 100 ASP A CA 1
ATOM 802 C C . ASP A 1 100 ? 9.642 -3.749 -13.139 1.00 96.69 100 ASP A C 1
ATOM 804 O O . ASP A 1 100 ? 9.384 -3.754 -11.931 1.00 96.69 100 ASP A O 1
ATOM 808 N N . PHE A 1 101 ? 8.991 -4.526 -14.007 1.00 94.12 101 PHE A N 1
ATOM 809 C CA . PHE A 1 101 ? 7.882 -5.407 -13.646 1.00 94.12 101 PHE A CA 1
ATOM 810 C C . PHE A 1 101 ? 8.216 -6.413 -12.540 1.00 94.12 10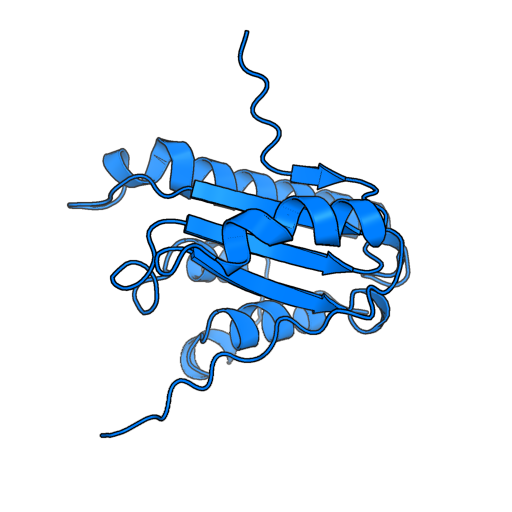1 PHE A C 1
ATOM 812 O O . PHE A 1 101 ? 7.327 -6.782 -11.774 1.00 94.12 101 PHE A O 1
ATOM 819 N N . LYS A 1 102 ? 9.470 -6.878 -12.431 1.00 95.56 102 LYS A N 1
ATOM 820 C CA . LYS A 1 102 ? 9.838 -7.847 -11.388 1.00 95.56 102 LYS A CA 1
ATOM 821 C C . LYS A 1 102 ? 9.854 -7.174 -10.027 1.00 95.56 102 LYS A C 1
ATOM 823 O O . LYS A 1 102 ? 9.249 -7.690 -9.094 1.00 95.56 102 LYS A O 1
ATOM 828 N N . LYS A 1 103 ? 10.485 -6.004 -9.926 1.00 95.31 103 LYS A N 1
ATOM 829 C CA . LYS A 1 103 ? 10.493 -5.230 -8.679 1.00 95.31 103 LYS A CA 1
ATOM 830 C C . LYS A 1 103 ? 9.093 -4.757 -8.299 1.00 95.31 103 LYS A C 1
ATOM 832 O O . LYS A 1 103 ? 8.721 -4.813 -7.133 1.00 95.31 103 LYS A O 1
ATOM 837 N N . GLN A 1 104 ? 8.289 -4.355 -9.282 1.00 94.94 104 GLN A N 1
ATOM 838 C CA . GLN A 1 104 ? 6.885 -4.006 -9.067 1.00 94.94 104 GLN A CA 1
ATOM 839 C C . GLN A 1 104 ? 6.070 -5.189 -8.526 1.00 94.94 104 GLN A C 1
ATOM 841 O O . GLN A 1 104 ? 5.260 -4.999 -7.621 1.00 94.94 104 GLN A O 1
ATOM 846 N N . ALA A 1 105 ? 6.287 -6.403 -9.044 1.00 93.56 105 ALA A N 1
ATOM 847 C CA . ALA A 1 105 ? 5.653 -7.612 -8.521 1.00 93.56 105 ALA A CA 1
ATOM 848 C C . ALA A 1 105 ? 6.071 -7.883 -7.067 1.00 93.56 105 ALA A C 1
ATOM 850 O O . ALA A 1 105 ? 5.203 -8.084 -6.224 1.00 93.56 105 ALA A O 1
ATOM 851 N N . THR A 1 106 ? 7.363 -7.776 -6.744 1.00 95.31 106 THR A N 1
ATOM 852 C CA . THR A 1 106 ? 7.857 -7.928 -5.364 1.00 95.31 106 THR A CA 1
ATOM 853 C C . THR A 1 106 ? 7.255 -6.889 -4.412 1.00 95.31 106 THR A C 1
ATOM 855 O O . THR A 1 106 ? 6.842 -7.227 -3.304 1.00 95.31 106 THR A O 1
ATOM 858 N N . LEU A 1 107 ? 7.129 -5.631 -4.843 1.00 95.44 107 LEU A N 1
ATOM 859 C CA . LEU A 1 107 ? 6.457 -4.601 -4.050 1.00 95.44 107 LEU A CA 1
ATOM 860 C C . LEU A 1 107 ? 4.971 -4.919 -3.834 1.00 95.44 107 LEU A C 1
ATOM 862 O O . LEU A 1 107 ? 4.473 -4.754 -2.723 1.00 95.44 107 LEU A O 1
ATOM 866 N N . ARG A 1 108 ? 4.265 -5.408 -4.862 1.00 94.88 108 ARG A N 1
ATOM 867 C CA . ARG A 1 108 ? 2.860 -5.841 -4.742 1.00 94.88 108 ARG A CA 1
ATOM 868 C C . ARG A 1 108 ? 2.699 -7.002 -3.764 1.00 94.88 108 ARG A C 1
ATOM 870 O O . ARG A 1 108 ? 1.766 -6.977 -2.969 1.00 94.88 108 ARG A O 1
ATOM 877 N N . GLU A 1 109 ? 3.594 -7.986 -3.809 1.00 94.81 109 GLU A N 1
ATOM 878 C CA . GLU A 1 109 ? 3.608 -9.115 -2.870 1.00 94.81 109 GLU A CA 1
ATOM 879 C C . GLU A 1 109 ? 3.788 -8.621 -1.431 1.00 94.81 109 GLU A C 1
ATOM 881 O O . GLU A 1 109 ? 2.952 -8.905 -0.578 1.00 94.81 109 GLU A O 1
ATOM 886 N N . CYS A 1 110 ? 4.787 -7.771 -1.183 1.00 95.38 110 CYS A N 1
ATOM 887 C CA . CYS A 1 110 ? 5.018 -7.199 0.144 1.00 95.38 110 CYS A CA 1
ATOM 888 C C . CYS A 1 110 ? 3.813 -6.385 0.656 1.00 95.38 110 CYS A C 1
ATOM 890 O O . CYS A 1 110 ? 3.406 -6.521 1.808 1.00 95.38 110 CYS A O 1
ATOM 892 N N . LEU A 1 111 ? 3.191 -5.571 -0.205 1.00 95.50 111 LEU A N 1
ATOM 893 C CA . LEU A 1 111 ? 1.973 -4.827 0.134 1.00 95.50 111 LEU A CA 1
ATOM 894 C C . LEU A 1 111 ? 0.787 -5.753 0.437 1.00 95.50 111 LEU A C 1
ATOM 896 O O . LEU A 1 111 ? -0.003 -5.461 1.333 1.00 95.50 111 LEU A O 1
ATOM 900 N N . SER A 1 112 ? 0.670 -6.873 -0.276 1.00 94.12 112 SER A N 1
ATOM 901 C CA . SER A 1 112 ? -0.341 -7.896 -0.002 1.00 94.12 112 SER A CA 1
ATOM 902 C C . SER A 1 112 ? -0.133 -8.543 1.369 1.00 94.12 112 SER A C 1
ATOM 904 O O . SER A 1 112 ? -1.106 -8.764 2.091 1.00 94.12 112 SER A O 1
ATOM 906 N N . ASP A 1 113 ? 1.115 -8.808 1.754 1.00 95.00 113 ASP A N 1
ATOM 907 C CA . ASP A 1 113 ? 1.440 -9.355 3.073 1.00 95.00 113 ASP A CA 1
ATOM 908 C C . ASP A 1 113 ? 1.117 -8.353 4.192 1.00 95.00 113 ASP A C 1
ATOM 910 O O . ASP A 1 113 ? 0.512 -8.726 5.195 1.00 95.00 113 ASP A O 1
ATOM 914 N N . ILE A 1 114 ? 1.418 -7.063 3.995 1.00 95.19 114 ILE A N 1
ATOM 915 C CA . ILE A 1 114 ? 1.043 -5.987 4.934 1.00 95.19 114 ILE A CA 1
ATOM 916 C C . ILE A 1 114 ? -0.477 -5.919 5.113 1.00 95.19 114 ILE A C 1
ATOM 918 O O . ILE A 1 114 ? -0.972 -5.798 6.234 1.00 95.19 114 ILE A O 1
ATOM 922 N N . ILE A 1 115 ? -1.237 -6.008 4.018 1.00 94.69 115 ILE A N 1
ATOM 923 C CA . ILE A 1 115 ? -2.701 -6.043 4.081 1.00 94.69 115 ILE A CA 1
ATOM 924 C C . ILE A 1 115 ? -3.159 -7.230 4.927 1.00 94.69 115 ILE A C 1
ATOM 926 O O . ILE A 1 115 ? -3.940 -7.047 5.859 1.00 94.69 115 ILE A O 1
ATOM 930 N N . LYS A 1 116 ? -2.661 -8.431 4.618 1.00 93.81 116 LYS A N 1
ATOM 931 C CA . LYS A 1 116 ? -3.033 -9.668 5.310 1.00 93.81 116 LYS A CA 1
ATOM 932 C C . LYS A 1 116 ? -2.721 -9.599 6.803 1.00 93.81 116 LYS A C 1
ATOM 934 O O . LYS A 1 116 ? -3.537 -10.027 7.623 1.00 93.81 116 LYS A O 1
ATOM 939 N N . PHE A 1 117 ? -1.579 -9.014 7.160 1.00 95.06 117 PHE A N 1
ATOM 940 C CA . PHE A 1 117 ? -1.219 -8.776 8.549 1.00 95.06 117 PHE A CA 1
ATOM 941 C C . PHE A 1 117 ? -2.315 -7.984 9.272 1.00 95.06 117 PHE A C 1
ATOM 943 O O . PHE A 1 117 ? -2.847 -8.443 10.283 1.00 95.06 117 PHE A O 1
ATOM 950 N N . TRP A 1 118 ? -2.707 -6.832 8.724 1.00 94.38 118 TRP A N 1
ATOM 951 C CA . TRP A 1 118 ? -3.696 -5.956 9.353 1.00 94.38 118 TRP A CA 1
ATOM 952 C C . TRP A 1 118 ? -5.116 -6.524 9.348 1.00 94.38 118 TRP A C 1
ATOM 954 O O . TRP A 1 118 ? -5.855 -6.303 10.311 1.00 94.38 118 TRP A O 1
ATOM 964 N N . THR A 1 119 ? -5.513 -7.251 8.301 1.00 91.56 119 THR A N 1
ATOM 965 C CA . THR A 1 119 ? -6.881 -7.774 8.187 1.00 91.56 119 THR A CA 1
ATOM 966 C C . THR A 1 119 ? -7.099 -9.064 8.958 1.00 91.56 119 THR A C 1
ATOM 968 O O . THR A 1 119 ? -8.231 -9.324 9.372 1.00 91.56 119 THR A O 1
ATOM 971 N N . ASP A 1 120 ? -6.054 -9.873 9.160 1.00 91.19 120 ASP A N 1
ATOM 972 C CA . ASP A 1 120 ? -6.212 -11.234 9.672 1.00 91.19 120 ASP A CA 1
ATOM 973 C C . ASP A 1 120 ? -5.206 -11.656 10.741 1.00 91.19 120 ASP A C 1
ATOM 975 O O . ASP A 1 120 ? -5.604 -12.335 11.684 1.00 91.19 120 ASP A O 1
ATOM 979 N N . GLU A 1 121 ? -3.933 -11.281 10.638 1.00 93.38 121 GLU A N 1
ATOM 980 C CA . GLU A 1 121 ? -2.897 -11.873 11.499 1.00 93.38 121 GLU A CA 1
ATOM 981 C C . GLU A 1 121 ? -2.662 -11.097 12.800 1.00 93.38 121 GLU A C 1
ATOM 983 O O . GLU A 1 121 ? -2.307 -11.700 13.813 1.00 93.38 121 GLU A O 1
ATOM 988 N N . VAL A 1 122 ? -2.899 -9.781 12.807 1.00 93.25 122 VAL A N 1
ATOM 989 C CA . VAL A 1 122 ? -2.552 -8.874 13.915 1.00 93.25 122 VAL A CA 1
ATOM 990 C C . VAL A 1 122 ? -3.138 -9.305 15.267 1.00 93.25 122 VAL A C 1
ATOM 992 O O . VAL A 1 122 ? -2.451 -9.230 16.282 1.00 93.25 122 VAL A O 1
ATOM 995 N N . GLU A 1 123 ? -4.363 -9.836 15.295 1.00 93.75 123 GLU A N 1
ATOM 996 C CA . GLU A 1 123 ? -5.027 -10.323 16.519 1.00 93.75 123 GLU A CA 1
ATOM 997 C C . GLU A 1 123 ? -4.382 -11.595 17.095 1.00 93.75 123 GLU A C 1
ATOM 999 O O . GLU A 1 123 ? -4.563 -11.919 18.269 1.00 93.75 123 GLU A O 1
ATOM 1004 N N . HIS A 1 124 ? -3.635 -12.332 16.273 1.00 92.88 124 HIS A N 1
ATOM 1005 C CA . HIS A 1 124 ? -2.992 -13.588 16.649 1.00 92.88 124 HIS A CA 1
ATOM 1006 C C . HIS A 1 124 ? -1.521 -13.416 17.028 1.00 92.88 124 HIS A C 1
ATOM 1008 O O . HIS A 1 124 ? -0.989 -14.239 17.774 1.00 92.88 124 HIS A O 1
ATOM 1014 N N . VAL A 1 125 ? -0.866 -12.372 16.515 1.00 91.38 125 VAL A N 1
ATOM 1015 C CA . VAL A 1 125 ? 0.586 -12.178 16.658 1.00 91.38 125 VAL A CA 1
ATOM 1016 C C . VAL A 1 125 ? 0.962 -10.954 17.494 1.00 91.38 125 VAL A C 1
ATOM 1018 O O . VAL A 1 125 ? 2.097 -10.871 17.958 1.00 91.38 125 VAL A O 1
ATOM 1021 N N . VAL A 1 126 ? 0.020 -10.038 17.754 1.00 88.50 126 VAL A N 1
ATOM 1022 C CA . VAL A 1 126 ? 0.235 -8.844 18.585 1.00 88.50 126 VAL A CA 1
ATOM 1023 C C . VAL A 1 126 ? -0.680 -8.877 19.807 1.00 88.50 126 VAL A C 1
ATOM 1025 O O . VAL A 1 126 ? -1.893 -9.052 19.703 1.00 88.50 126 VAL A O 1
ATOM 1028 N N . VAL A 1 127 ? -0.111 -8.675 20.998 1.00 86.38 127 VAL A N 1
ATOM 1029 C CA . VAL A 1 127 ? -0.891 -8.585 22.243 1.00 86.38 127 VAL A CA 1
ATOM 1030 C C . VAL A 1 127 ? -1.811 -7.368 22.175 1.00 86.38 127 VAL A C 1
ATOM 1032 O O . VAL A 1 127 ? -1.338 -6.243 22.037 1.00 86.38 127 VAL A O 1
ATOM 1035 N N . ASN A 1 128 ? -3.121 -7.596 22.302 1.00 87.19 128 ASN A N 1
ATOM 1036 C CA . ASN A 1 128 ? -4.162 -6.583 22.081 1.00 87.19 128 ASN A CA 1
ATOM 1037 C C . ASN A 1 128 ? -4.141 -5.974 20.667 1.00 87.19 128 ASN A C 1
ATOM 1039 O O . ASN A 1 128 ? -4.639 -4.865 20.465 1.00 87.19 128 ASN A O 1
ATOM 1043 N N . GLY A 1 129 ? -3.567 -6.687 19.694 1.00 86.94 129 GLY A N 1
ATOM 1044 C CA . GLY A 1 129 ? -3.733 -6.369 18.286 1.00 86.94 129 GLY A CA 1
ATOM 1045 C C . GLY A 1 129 ? -5.213 -6.392 17.922 1.00 86.94 129 GLY A C 1
ATOM 1046 O O . GLY A 1 129 ? -5.969 -7.219 18.427 1.00 86.94 129 GLY A O 1
ATOM 1047 N N . SER A 1 130 ? -5.626 -5.464 17.067 1.00 90.62 130 SER A N 1
ATOM 1048 C CA . SER A 1 130 ? -6.995 -5.369 16.566 1.00 90.62 130 SER A CA 1
ATOM 1049 C C . SER A 1 130 ? -6.939 -5.241 15.059 1.00 90.62 130 SER A C 1
ATOM 1051 O O . SER A 1 130 ? -6.093 -4.499 14.545 1.00 90.62 130 SER A O 1
ATOM 1053 N N . LYS A 1 131 ? -7.829 -5.945 14.358 1.00 93.31 131 LYS A N 1
ATOM 1054 C CA . LYS A 1 131 ? -7.919 -5.863 12.900 1.00 93.31 131 LYS A CA 1
ATOM 1055 C C . LYS A 1 131 ? -8.116 -4.424 12.438 1.00 93.31 131 LYS A C 1
ATOM 1057 O O . LYS A 1 131 ? -8.885 -3.654 13.021 1.00 93.31 131 LYS A O 1
ATOM 1062 N N . ARG A 1 132 ? -7.428 -4.076 11.355 1.00 91.19 132 ARG A N 1
ATOM 1063 C CA . ARG A 1 132 ? -7.522 -2.779 10.684 1.00 91.19 132 ARG A CA 1
ATOM 1064 C C . ARG A 1 132 ? -7.821 -2.996 9.213 1.00 91.19 132 ARG A C 1
ATOM 1066 O O . ARG A 1 132 ? -7.310 -3.929 8.596 1.00 91.19 132 ARG A O 1
ATOM 1073 N N . ASN A 1 133 ? -8.628 -2.109 8.643 1.00 91.00 133 ASN A N 1
ATOM 1074 C CA . ASN A 1 133 ? -8.786 -2.087 7.196 1.00 91.00 133 ASN A CA 1
ATOM 1075 C C . ASN A 1 133 ? -7.514 -1.491 6.596 1.00 91.00 133 ASN A C 1
ATOM 1077 O O . ASN A 1 133 ? -7.108 -0.394 6.974 1.00 91.00 133 ASN A O 1
ATOM 1081 N N . PHE A 1 134 ? -6.890 -2.207 5.667 1.00 92.94 134 PHE A N 1
ATOM 1082 C CA . PHE A 1 134 ? -5.754 -1.702 4.908 1.00 92.94 134 PHE A CA 1
ATOM 1083 C C . PHE A 1 134 ? -6.027 -1.925 3.425 1.00 92.94 134 PHE A C 1
ATOM 1085 O O . PHE A 1 134 ? -6.267 -3.054 3.001 1.00 92.94 134 PHE A O 1
ATOM 1092 N N . SER A 1 135 ? -6.027 -0.848 2.645 1.00 92.88 135 SER A N 1
ATOM 1093 C CA . SER A 1 135 ? -6.254 -0.880 1.200 1.00 92.88 135 SER A CA 1
ATOM 1094 C C . SER A 1 135 ? -5.120 -0.192 0.457 1.00 92.88 135 SER A C 1
ATOM 1096 O O . SER A 1 135 ? -4.591 0.826 0.901 1.00 92.88 135 SER A O 1
ATOM 1098 N N . VAL A 1 136 ? -4.775 -0.731 -0.706 1.00 94.31 136 VAL A N 1
ATOM 1099 C CA . VAL A 1 136 ? -3.803 -0.150 -1.626 1.00 94.31 136 VAL A CA 1
ATOM 1100 C C . VAL A 1 136 ? -4.471 0.097 -2.972 1.00 94.31 136 VAL A C 1
ATOM 1102 O O . VAL A 1 136 ? -5.169 -0.764 -3.501 1.00 94.31 136 VAL A O 1
ATOM 1105 N N . ILE A 1 137 ? -4.240 1.270 -3.551 1.00 93.50 137 ILE A N 1
ATOM 1106 C CA . ILE A 1 137 ? -4.733 1.638 -4.877 1.00 93.50 137 ILE A CA 1
ATOM 1107 C C . ILE A 1 137 ? -3.532 1.988 -5.753 1.00 93.50 137 ILE A C 1
ATOM 1109 O O . ILE A 1 137 ? -2.767 2.897 -5.435 1.00 93.50 137 ILE A O 1
ATOM 1113 N N . LEU A 1 138 ? -3.361 1.253 -6.847 1.00 94.12 138 LEU A N 1
ATOM 1114 C CA . LEU A 1 138 ? -2.286 1.426 -7.818 1.00 94.12 138 LEU A CA 1
ATOM 1115 C C . LEU A 1 138 ? -2.872 2.096 -9.062 1.00 94.12 138 LEU A C 1
ATOM 1117 O O . LEU A 1 138 ? -3.663 1.490 -9.788 1.00 94.12 138 LEU A O 1
ATOM 1121 N N . GLY A 1 139 ? -2.523 3.363 -9.263 1.00 89.88 139 GLY A N 1
ATOM 1122 C CA . GLY A 1 139 ? -3.067 4.199 -10.325 1.00 89.88 139 GLY A CA 1
ATOM 1123 C C . GLY A 1 139 ? -2.261 4.148 -11.619 1.00 89.88 139 GLY A C 1
ATOM 1124 O O . GLY A 1 139 ? -1.045 3.953 -11.590 1.00 89.88 139 GLY A O 1
ATOM 1125 N N . THR A 1 140 ? -2.919 4.373 -12.755 1.00 86.94 140 THR A N 1
ATOM 1126 C CA . THR A 1 140 ? -2.257 4.503 -14.069 1.00 86.94 140 THR A CA 1
ATOM 1127 C C . THR A 1 140 ? -1.772 5.918 -14.355 1.00 86.94 140 THR A C 1
ATOM 1129 O O . THR A 1 140 ? -0.767 6.090 -15.036 1.00 86.94 140 THR A O 1
ATOM 1132 N N . ASP A 1 141 ? -2.458 6.922 -13.809 1.00 77.44 141 ASP A N 1
ATOM 1133 C CA . ASP A 1 141 ? -2.287 8.333 -14.162 1.00 77.44 141 ASP A CA 1
ATOM 1134 C C . ASP A 1 141 ? -2.027 9.197 -12.923 1.00 77.44 141 ASP A C 1
ATOM 1136 O O . ASP A 1 141 ? -2.344 8.801 -11.798 1.00 77.44 141 ASP A O 1
ATOM 1140 N N . ILE A 1 142 ? -1.486 10.404 -13.129 1.00 64.31 142 ILE A N 1
ATOM 1141 C CA . ILE A 1 142 ? -1.472 11.428 -12.077 1.00 64.31 142 ILE A CA 1
ATOM 1142 C C . ILE A 1 142 ? -2.905 11.880 -11.837 1.00 64.31 142 ILE A C 1
ATOM 1144 O O . ILE A 1 142 ? -3.647 12.217 -12.758 1.00 64.31 142 ILE A O 1
ATOM 1148 N N . THR A 1 143 ? -3.274 11.930 -10.571 1.00 60.56 143 THR A N 1
ATOM 1149 C CA . THR A 1 143 ? -4.529 12.502 -10.117 1.00 60.56 143 THR A CA 1
ATOM 1150 C C . THR A 1 143 ? -4.260 13.923 -9.589 1.00 60.56 143 THR A C 1
ATOM 1152 O O . THR A 1 143 ? -3.408 14.115 -8.722 1.00 60.56 143 THR A O 1
ATOM 1155 N N . ASP A 1 144 ? -4.980 14.937 -10.076 1.00 54.66 144 ASP A N 1
ATOM 1156 C CA . ASP A 1 144 ? -4.816 16.340 -9.635 1.00 54.66 144 ASP A CA 1
ATOM 1157 C C . ASP A 1 144 ? -5.450 16.637 -8.261 1.00 54.66 144 ASP A C 1
ATOM 1159 O O . ASP A 1 144 ? -5.306 17.734 -7.712 1.00 54.66 144 ASP A O 1
ATOM 1163 N N . SER A 1 145 ? -6.168 15.679 -7.671 1.00 50.09 145 SER A N 1
ATOM 1164 C CA . SER A 1 145 ? -6.787 15.853 -6.362 1.00 50.09 145 SER A CA 1
ATOM 1165 C C . SER A 1 145 ? -5.748 15.614 -5.261 1.00 50.09 145 SER A C 1
ATOM 1167 O O . SER A 1 145 ? -5.684 14.545 -4.665 1.00 50.09 145 SER A O 1
ATOM 1169 N N . GLU A 1 146 ? -4.903 16.598 -4.933 1.00 44.16 146 GLU A N 1
ATOM 1170 C CA . GLU A 1 146 ? -4.203 16.524 -3.642 1.00 44.16 146 GLU A CA 1
ATOM 1171 C C . GLU A 1 146 ? -5.263 16.241 -2.560 1.00 44.16 146 GLU A C 1
ATOM 1173 O O . GLU A 1 146 ? -6.261 16.978 -2.497 1.00 44.16 146 GLU A O 1
ATOM 1178 N N . PRO A 1 147 ? -5.109 15.201 -1.710 1.00 44.94 147 PRO A N 1
ATOM 1179 C CA . PRO A 1 147 ? -5.969 15.071 -0.551 1.00 44.94 147 PRO A CA 1
ATOM 1180 C C . PRO A 1 147 ? -5.793 16.374 0.212 1.00 44.94 147 PRO A C 1
ATOM 1182 O O . PRO A 1 147 ? -4.698 16.667 0.697 1.00 44.94 147 PRO A O 1
ATOM 1185 N N . LYS A 1 148 ? -6.844 17.210 0.222 1.00 39.28 148 LYS A N 1
ATOM 1186 C CA . LYS A 1 148 ? -6.831 18.502 0.906 1.00 39.28 148 LYS A CA 1
ATOM 1187 C C . LYS A 1 148 ? -6.294 18.214 2.290 1.00 39.28 148 LYS A C 1
ATOM 1189 O O . LYS A 1 148 ? -6.993 17.567 3.068 1.00 39.28 148 LYS A O 1
ATOM 1194 N N . LYS A 1 149 ? -5.060 18.647 2.572 1.00 38.34 149 LYS A N 1
ATOM 1195 C CA . LYS A 1 149 ? -4.453 18.536 3.894 1.00 38.34 149 LYS A CA 1
ATOM 1196 C C . LYS A 1 149 ? -5.490 19.081 4.866 1.00 38.34 149 LYS A C 1
ATOM 1198 O O . LYS A 1 149 ? -5.658 20.299 4.963 1.00 38.34 149 LYS A O 1
ATOM 1203 N N . LYS A 1 150 ? -6.222 18.213 5.570 1.00 40.66 150 LYS A N 1
ATOM 1204 C CA . LYS A 1 150 ? -6.908 18.641 6.780 1.00 40.66 150 LYS A CA 1
ATOM 1205 C C . LYS A 1 150 ? -5.755 19.000 7.697 1.00 40.66 150 LYS A C 1
ATOM 1207 O O . LYS A 1 150 ? -5.047 18.126 8.184 1.00 40.66 150 LYS A O 1
ATOM 1212 N N . LYS A 1 151 ? -5.489 20.307 7.792 1.00 32.62 151 LYS A N 1
ATOM 1213 C CA . LYS A 1 151 ? -4.570 20.906 8.753 1.00 32.62 151 LYS A CA 1
ATOM 1214 C C . LYS A 1 151 ? -4.874 20.279 10.109 1.00 32.62 151 LYS A C 1
ATOM 1216 O O . LYS A 1 151 ? -5.821 20.695 10.768 1.00 32.62 151 LYS A O 1
ATOM 1221 N N . PHE A 1 152 ? -4.063 19.326 10.541 1.00 34.91 152 PHE A N 1
ATOM 1222 C CA . PHE A 1 152 ? -3.852 19.164 11.962 1.00 34.91 152 PHE A CA 1
ATOM 1223 C C . PHE A 1 152 ? -2.859 20.253 12.344 1.00 34.91 152 PHE A C 1
ATOM 1225 O O . PHE A 1 152 ? -1.668 20.181 12.050 1.00 34.91 152 PHE A O 1
ATOM 1232 N N . LEU A 1 153 ? -3.408 21.329 12.909 1.00 31.30 153 LEU A N 1
ATOM 1233 C CA . LEU A 1 153 ? -2.659 22.226 13.773 1.00 31.30 153 LEU A CA 1
ATOM 1234 C C . LEU A 1 153 ? -2.037 21.349 14.860 1.00 31.30 153 LEU A C 1
ATOM 1236 O O . LEU A 1 153 ? -2.740 20.856 15.739 1.00 31.30 153 LEU A O 1
ATOM 1240 N N . GLY A 1 154 ? -0.729 21.125 14.759 1.00 29.81 154 GLY A N 1
ATOM 1241 C CA . GLY A 1 154 ? 0.063 20.729 15.908 1.00 29.81 154 GLY A CA 1
ATOM 1242 C C . GLY A 1 154 ? -0.046 21.844 16.942 1.00 29.81 154 GLY A C 1
ATOM 1243 O O . GLY A 1 154 ? 0.479 22.934 16.738 1.00 29.81 154 GLY A O 1
ATOM 1244 N N . LEU A 1 155 ? -0.791 21.580 18.008 1.00 33.19 155 LEU A N 1
ATOM 1245 C CA . LEU A 1 155 ? -0.702 22.294 19.271 1.00 33.19 155 LEU A CA 1
ATOM 1246 C C . LEU A 1 155 ? -0.276 21.260 20.303 1.00 33.19 155 LEU A C 1
ATOM 1248 O O . LEU A 1 155 ? -1.137 20.573 20.840 1.00 33.19 155 LEU A O 1
ATOM 1252 N N . PHE A 1 156 ? 1.035 21.145 20.504 1.00 37.22 156 PHE A N 1
ATOM 1253 C CA . PHE A 1 156 ? 1.691 20.981 21.801 1.00 37.22 156 PHE A CA 1
ATOM 1254 C C . PHE A 1 156 ? 3.090 21.585 21.693 1.00 37.22 156 PHE A C 1
ATOM 1256 O O . PHE A 1 156 ? 3.762 21.307 20.673 1.00 37.22 156 PHE A O 1
#

Secondary structure (DSSP, 8-state):
------EEEEE-HHHHHHHHHHHTT-TTEEEEEEEGGG--SHHHHHHHHHHHTT--HHHHSS---HHHHHHHHH--HHHHTT-SEEEEEEETGGGGGGG-HHHHHHHHHHHHHHHHIIIIIHHHHSTT----EEEEEEESS---------------

InterPro domains:
  IPR000468 Barstar (barnase inhibitor) [PF01337] (33-125)
  IPR035905 Barstar-like superfamily [SSF52038] (33-121)

Sequence (156 aa):
MMEYMNIISDATASQIDSILKNELENPATFVGRINGSSLHEENDVFSKIGALFQFTNFQMETNSNYAAFYDWMTDLYCLVNKYDSFVLVIDQFNDVFNGDFKKQATLRECLSDIIKFWTDEVEHVVVNGSKRNFSVILGTDITDSEPKKKKFLGLF

pLDDT: mean 81.96, std 18.1, range [29.81, 96.69]

Organism: NCBI:txid2506420

Radius of gyration: 15.27 Å; chains: 1; bounding box: 38×38×37 Å

Foldseek 3Di:
DDPPCLEAAAAALVRVCVVCVVQLVDQQEDEFEDEQLQAQDPLSVLVRVCVRLVPDVVLSVDDDDLVSSLVSLLPSVVNVVRHQEYEYEYAQLCCHNPNPPVVSVVVVVSLVVSQCCQQPVQPPPPDPGDHGHYHYYYYNHDHPDDSPPPDPPDDD